Protein AF-A0AAE1JBZ9-F1 (afdb_monomer)

InterPro domains:
  IPR012302 Malic enzyme, NAD-binding [PF03949] (18-92)
  IPR036291 NAD(P)-binding domain superfamily [SSF51735] (22-122)

Mean predicted aligned error: 12.11 Å

Foldseek 3Di:
DDDDDPDDPDDDVVVVVLPPLPPDCVLQVLLLVLLCVVQVQPDDDVVLVVLSVCLLVVDDVVCVVVSHSHDDPVCSLLSSLVSSLSSNVVCVVVVRGPDDDDDPCSSVVSVVPDDDPDDDDPD

Nearest PDB structures (foldseek):
  5ou5-assembly1_A  TM=9.485E-01  e=3.359E-08  Zea mays
  6c7n-assembly1_C  TM=9.477E-01  e=8.847E-08  Sorghum bicolor
  1do8-assembly1_A  TM=9.294E-01  e=7.776E-05  Homo sapiens
  2aw5-assembly1_A-2  TM=9.099E-01  e=9.642E-05  Homo sapiens
  1gz3-assembly1_C  TM=8.469E-01  e=7.776E-05  Homo sapiens

Sequence (123 aa):
MQTDHTITEMETDQFCVLQCMKANNAYIFPGFGLGLIISGAIRVRHELLLAASSIYAQVTQENYDKGLIYPPFTNIRKISAHIAANVAAKAYELGLASHLPRLKDLVKYVESCMYSPVYRSYL

Radius of gyration: 21.6 Å; Cα contacts (8 Å, |Δi|>4): 106; chains: 1; bounding box: 72×43×58 Å

pLDDT: mean 71.96, std 16.31, range [33.88, 88.94]

Solvent-accessible surface area (backbone atoms only — not comparable to full-atom values): 7554 Å² total; per-residue (Å²): 132,89,77,90,75,92,75,67,102,69,83,74,66,71,70,69,66,61,56,83,70,7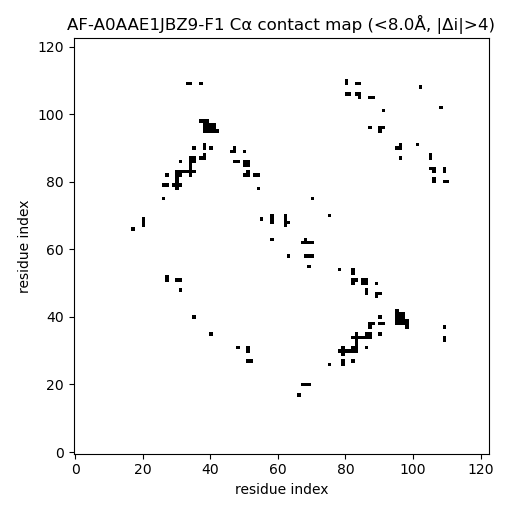1,89,47,61,79,65,49,50,62,8,45,51,50,7,36,60,68,18,40,43,85,68,91,52,72,67,44,55,54,42,39,54,54,59,64,75,70,50,51,68,74,37,50,77,69,70,36,85,63,75,64,74,93,47,47,66,62,52,19,28,51,27,13,28,44,23,21,52,47,30,51,76,69,68,43,35,67,53,76,77,83,67,91,57,44,47,62,51,43,56,70,71,50,89,69,94,67,79,79,82,86,123

Organism: NCBI:txid499986

Secondary structure (DSSP, 8-state):
--------S-SSSTTTTS------GGGTHHHHHHHHHHHT-SS--HHHHHHHHGGGGG--HHHHHTT-SS--GGGHHHHHHHHHHHHHHHHHHTT---S-SPPS-HHHHHHHHSPP-PPPP--

Structure (mmCIF, N/CA/C/O backbone):
data_AF-A0AAE1JBZ9-F1
#
_entry.id   AF-A0AAE1JBZ9-F1
#
loop_
_atom_si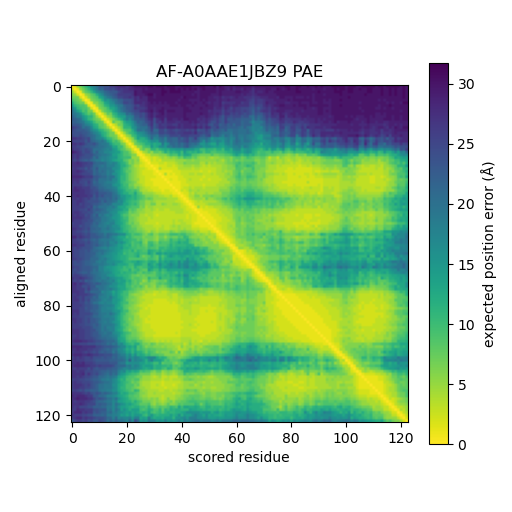te.group_PDB
_atom_site.id
_atom_site.type_symbol
_atom_site.label_atom_id
_atom_site.label_alt_id
_atom_site.label_comp_id
_atom_site.label_asym_id
_atom_site.label_entity_id
_atom_site.label_seq_id
_atom_site.pdbx_PDB_ins_code
_atom_site.Cartn_x
_atom_site.Cartn_y
_atom_site.Cartn_z
_atom_site.occupancy
_atom_site.B_iso_or_equiv
_atom_site.auth_seq_id
_atom_site.auth_comp_id
_atom_site.auth_asym_id
_atom_site.auth_atom_id
_atom_site.pdbx_PDB_model_num
ATOM 1 N N . MET A 1 1 ? -47.472 27.388 40.740 1.00 37.81 1 MET A N 1
ATOM 2 C CA . MET A 1 1 ? -47.636 27.205 39.286 1.00 37.81 1 MET A CA 1
ATOM 3 C C . MET A 1 1 ? -46.424 26.439 38.796 1.00 37.81 1 MET A C 1
ATOM 5 O O . MET A 1 1 ? -45.317 26.923 38.980 1.00 37.81 1 MET A O 1
ATOM 9 N N . GLN A 1 2 ? -46.669 25.219 38.315 1.00 36.88 2 GLN A N 1
ATOM 10 C CA . GLN A 1 2 ? -45.764 24.349 37.557 1.00 36.88 2 GLN A CA 1
ATOM 11 C C . GLN A 1 2 ? -44.850 25.131 36.59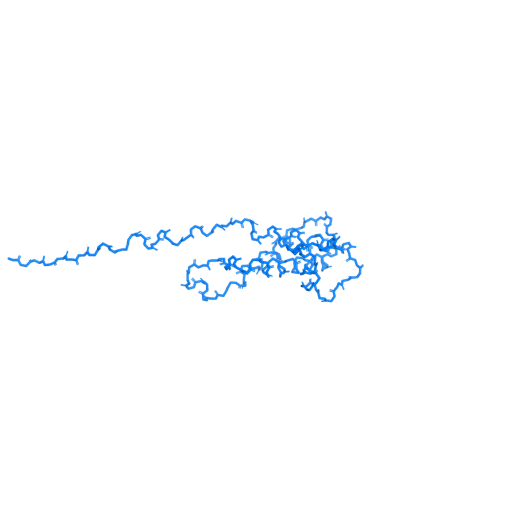8 1.00 36.88 2 GLN A C 1
ATOM 13 O O . GLN A 1 2 ? -45.343 26.041 35.938 1.00 36.88 2 GLN A O 1
ATOM 18 N N . THR A 1 3 ? -43.583 24.727 36.464 1.00 33.88 3 THR A N 1
ATOM 19 C CA . THR A 1 3 ? -43.153 23.785 35.406 1.00 33.88 3 THR A CA 1
ATOM 20 C C . THR A 1 3 ? -41.710 23.343 35.643 1.00 33.88 3 THR A C 1
ATOM 22 O O . THR A 1 3 ? -40.797 24.166 35.683 1.00 33.88 3 THR A O 1
ATOM 25 N N . ASP A 1 4 ? -41.545 22.029 35.784 1.00 42.00 4 ASP A N 1
ATOM 26 C CA . ASP A 1 4 ? -40.304 21.282 35.605 1.00 42.00 4 ASP A CA 1
ATOM 27 C C . ASP A 1 4 ? -39.656 21.619 34.268 1.00 42.00 4 ASP A C 1
ATOM 29 O O . ASP A 1 4 ? -40.347 21.558 33.261 1.00 42.00 4 ASP A O 1
ATOM 33 N N . HIS A 1 5 ? -38.345 21.858 34.241 1.00 43.31 5 HIS A N 1
ATOM 34 C CA . HIS A 1 5 ? -37.508 21.555 33.078 1.00 43.31 5 HIS A CA 1
ATOM 35 C C . HIS A 1 5 ? -36.083 21.261 33.553 1.00 43.31 5 HIS A C 1
ATOM 37 O O . HIS A 1 5 ? -35.155 22.053 33.418 1.00 43.31 5 HIS A O 1
ATOM 43 N N . THR A 1 6 ? -35.921 20.063 34.109 1.00 43.09 6 THR A N 1
ATOM 44 C CA . THR A 1 6 ? -34.715 19.254 33.932 1.00 43.09 6 THR A CA 1
ATOM 45 C C . THR A 1 6 ? -34.446 19.115 32.431 1.00 43.09 6 THR A C 1
ATOM 47 O O . THR A 1 6 ? -34.999 18.232 31.779 1.00 43.09 6 THR A O 1
ATOM 50 N N . ILE A 1 7 ? -33.643 20.008 31.861 1.00 43.56 7 ILE A N 1
ATOM 51 C CA . ILE A 1 7 ? -33.089 19.850 30.514 1.00 43.56 7 ILE A CA 1
ATOM 52 C C . ILE A 1 7 ? -31.574 19.777 30.682 1.00 43.56 7 ILE A C 1
ATOM 54 O O . ILE A 1 7 ? -30.855 20.765 30.615 1.00 43.56 7 ILE A O 1
ATOM 58 N N . THR A 1 8 ? -31.157 18.568 31.063 1.00 39.16 8 THR A N 1
ATOM 59 C CA . THR A 1 8 ? -30.032 17.836 30.474 1.00 39.16 8 THR A CA 1
ATOM 60 C C . THR A 1 8 ? -28.846 18.674 29.994 1.00 39.16 8 THR A C 1
ATOM 62 O O . THR A 1 8 ? -28.854 19.212 28.891 1.00 39.16 8 THR A O 1
ATOM 65 N N . GLU A 1 9 ? -27.769 18.619 30.779 1.00 39.31 9 GLU A N 1
ATOM 66 C CA . GLU A 1 9 ? -26.366 18.797 30.372 1.00 39.31 9 GLU A CA 1
ATOM 67 C C . GLU A 1 9 ? -25.921 17.726 29.350 1.00 39.31 9 GLU A C 1
ATOM 69 O O . GLU A 1 9 ? -24.897 17.066 29.503 1.00 39.31 9 GLU A O 1
ATOM 74 N N . MET A 1 10 ? -26.715 17.488 28.310 1.00 42.78 10 MET A N 1
ATOM 75 C CA . MET A 1 10 ? -26.389 16.550 27.246 1.00 42.78 10 MET A CA 1
ATOM 76 C C . MET A 1 10 ? -26.465 17.286 25.917 1.00 42.78 10 MET A C 1
ATOM 78 O O . MET A 1 10 ? -27.453 17.960 25.652 1.00 42.78 10 MET A O 1
ATOM 82 N N . GLU A 1 11 ? -25.445 17.072 25.083 1.00 43.62 11 GLU A N 1
ATOM 83 C CA . GLU A 1 11 ? -25.484 17.279 23.626 1.00 43.62 11 GLU A CA 1
ATOM 84 C C . GLU A 1 11 ? -24.828 18.550 23.048 1.00 43.62 11 GLU A C 1
ATOM 86 O O . GLU A 1 11 ? -25.251 19.070 22.021 1.00 43.62 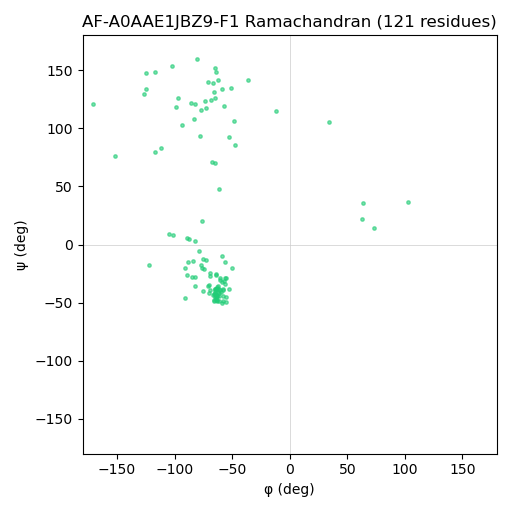11 GLU A O 1
ATOM 91 N N . THR A 1 12 ? -23.708 19.009 23.612 1.00 38.00 12 THR A N 1
ATOM 92 C CA . THR A 1 12 ? -22.757 19.861 22.856 1.00 38.00 12 THR A CA 1
ATOM 93 C C . THR A 1 12 ? -21.340 19.302 22.771 1.00 38.00 12 THR A C 1
ATOM 95 O O . THR A 1 12 ? -20.618 19.644 21.836 1.00 38.00 12 THR A O 1
ATOM 98 N N . ASP A 1 13 ? -20.968 18.349 23.630 1.00 40.28 13 ASP A N 1
ATOM 99 C CA . ASP A 1 13 ? -19.655 17.699 23.545 1.00 40.28 13 ASP A CA 1
ATOM 100 C C . ASP A 1 13 ? -19.620 16.529 22.555 1.00 40.28 13 ASP A C 1
ATOM 102 O O . ASP A 1 13 ? -18.588 16.297 21.937 1.00 40.28 13 ASP A O 1
ATOM 106 N N . GLN A 1 14 ? -20.739 15.835 22.309 1.00 40.44 14 GLN A N 1
ATOM 107 C CA . GLN A 1 14 ? -20.765 14.609 21.490 1.00 40.44 14 GLN A CA 1
ATOM 108 C C . GLN A 1 14 ? -20.489 14.855 19.990 1.00 40.44 14 GLN A C 1
ATOM 110 O O . GLN A 1 14 ? -20.018 13.956 19.295 1.00 40.44 14 GLN A O 1
ATOM 115 N N . PHE A 1 15 ? -20.751 16.065 19.482 1.00 39.75 15 PHE A N 1
ATOM 116 C CA . PHE A 1 15 ? -20.615 16.381 18.052 1.00 39.75 15 PHE A CA 1
ATOM 117 C C . PHE A 1 15 ? -19.208 16.875 17.676 1.00 39.75 15 PHE A C 1
ATOM 119 O O . PHE A 1 15 ? -18.756 16.665 16.553 1.00 39.75 15 PHE A O 1
ATOM 126 N N . CYS A 1 16 ? -18.470 17.471 18.620 1.00 38.22 16 CYS A N 1
ATOM 127 C CA . CYS A 1 16 ? -17.079 17.895 18.407 1.00 38.22 16 CYS A CA 1
ATOM 128 C C . CYS A 1 16 ? -16.095 16.702 18.448 1.00 38.22 16 CYS A C 1
ATOM 130 O O . CYS A 1 16 ? -15.001 16.766 17.885 1.00 38.22 16 CYS A O 1
ATOM 132 N N . VAL A 1 17 ? -16.505 15.575 19.053 1.00 42.31 17 VAL A N 1
ATOM 133 C CA . VAL A 1 17 ? -15.745 14.308 19.072 1.00 42.31 17 VAL A CA 1
ATOM 134 C C . VAL A 1 17 ? -15.916 13.459 17.810 1.00 42.31 17 VAL A C 1
ATOM 136 O O . VAL A 1 17 ? -15.308 12.389 17.731 1.00 42.31 17 VAL A O 1
ATOM 139 N N . LEU A 1 18 ? -16.650 13.930 16.789 1.00 43.72 18 LEU A N 1
ATOM 140 C CA . LEU A 1 18 ? -16.453 13.489 15.400 1.00 43.72 18 LEU A CA 1
ATOM 141 C C . LEU A 1 18 ? -15.092 14.009 14.938 1.00 43.72 18 LEU A C 1
ATOM 143 O O . LEU A 1 18 ? -14.960 14.968 14.184 1.00 43.72 18 LEU A O 1
ATOM 147 N N . GLN A 1 19 ? -14.084 13.370 15.525 1.00 46.12 19 GLN A N 1
ATOM 148 C CA . GLN A 1 19 ? -12.668 13.390 15.275 1.00 46.12 19 GLN A CA 1
ATOM 149 C C . GLN A 1 19 ? -12.394 14.095 13.955 1.00 46.12 19 GLN A C 1
ATOM 151 O O . GLN A 1 19 ? -12.774 13.568 12.910 1.00 46.12 19 GLN A O 1
ATOM 156 N N . CYS A 1 20 ? -11.719 15.249 13.997 1.00 41.94 20 CYS A N 1
ATOM 157 C CA . CYS A 1 20 ? -10.942 15.777 12.881 1.00 41.94 20 CYS A CA 1
ATOM 158 C C . CYS A 1 20 ? -10.091 14.621 12.361 1.00 41.94 20 CYS A C 1
ATOM 160 O O . CYS A 1 20 ? -8.985 14.374 12.852 1.00 41.94 20 CYS A O 1
ATOM 162 N N . MET A 1 21 ? -10.670 13.818 11.474 1.00 47.12 21 MET A N 1
ATOM 163 C CA . MET A 1 21 ? -10.135 12.532 11.110 1.00 47.12 21 MET A CA 1
ATOM 164 C C . MET A 1 21 ? -9.027 12.908 10.182 1.00 47.12 21 MET A C 1
ATOM 166 O O . MET A 1 21 ? -9.274 13.266 9.034 1.00 47.12 21 MET A O 1
ATOM 170 N N . LYS A 1 22 ? -7.840 13.023 10.782 1.00 49.00 22 LYS A N 1
ATOM 171 C CA . LYS A 1 22 ? -6.685 13.654 10.182 1.00 49.00 22 LYS A CA 1
ATOM 172 C C . LYS A 1 22 ? -6.564 13.060 8.794 1.00 49.00 22 LYS A C 1
ATOM 174 O O . LYS A 1 22 ? -6.184 11.894 8.666 1.00 49.00 22 LYS A O 1
ATOM 179 N N . ALA A 1 23 ? -6.916 13.868 7.793 1.00 50.97 23 ALA A N 1
ATOM 180 C CA . ALA A 1 23 ? -6.586 13.662 6.399 1.00 50.97 23 ALA A CA 1
ATOM 181 C C . ALA A 1 23 ? -5.067 13.783 6.326 1.00 50.97 23 ALA A C 1
ATOM 183 O O . ALA A 1 23 ? -4.491 14.802 5.965 1.00 50.97 23 ALA A O 1
ATOM 184 N N . ASN A 1 24 ? -4.419 12.773 6.887 1.00 60.53 24 ASN A N 1
ATOM 185 C CA . ASN A 1 24 ? -3.006 12.727 7.101 1.00 60.53 24 ASN A CA 1
ATOM 186 C C . ASN A 1 24 ? -2.482 11.910 5.946 1.00 60.53 24 ASN A C 1
ATOM 188 O O . ASN A 1 24 ? -2.804 10.730 5.799 1.00 60.53 24 ASN A O 1
ATOM 192 N N . ASN A 1 25 ? -1.643 12.531 5.134 1.00 63.69 25 ASN A N 1
ATOM 193 C CA . ASN A 1 25 ? -1.016 11.844 4.020 1.00 63.69 25 ASN A CA 1
ATOM 194 C C . ASN A 1 25 ? -0.187 10.621 4.474 1.00 63.69 25 ASN A C 1
ATOM 196 O O . ASN A 1 25 ? 0.186 9.797 3.642 1.00 63.69 25 ASN A O 1
ATOM 200 N N . ALA A 1 26 ? 0.038 10.453 5.785 1.00 64.69 26 ALA A N 1
ATOM 201 C CA . ALA A 1 26 ? 0.533 9.232 6.416 1.00 64.69 26 ALA A CA 1
ATOM 202 C C . ALA A 1 26 ? -0.223 7.943 6.034 1.00 64.69 26 ALA A C 1
ATOM 204 O O . ALA A 1 26 ? 0.346 6.870 6.192 1.00 64.69 26 ALA A O 1
ATOM 205 N N . TYR A 1 27 ? -1.458 8.009 5.523 1.00 70.38 27 TYR A N 1
ATOM 206 C CA . TYR A 1 27 ? -2.156 6.820 5.012 1.00 70.38 27 TYR A CA 1
ATOM 207 C C . TYR A 1 27 ? -1.759 6.450 3.578 1.00 70.38 27 TYR A C 1
ATOM 209 O O . TYR A 1 27 ? -1.677 5.271 3.244 1.00 70.38 27 TYR A O 1
ATOM 217 N N . ILE A 1 28 ? -1.508 7.451 2.730 1.00 76.19 28 ILE A N 1
ATOM 218 C CA . ILE A 1 28 ? -1.265 7.254 1.295 1.00 76.19 28 ILE A CA 1
ATOM 219 C C . ILE A 1 28 ? 0.227 7.077 1.024 1.00 76.19 28 ILE A C 1
ATOM 221 O O . ILE A 1 28 ? 0.612 6.153 0.313 1.00 76.19 28 ILE A O 1
ATOM 225 N N . PHE A 1 29 ? 1.082 7.922 1.608 1.00 80.81 29 PHE A N 1
ATOM 226 C CA . PHE A 1 29 ? 2.515 7.933 1.316 1.00 80.81 29 PHE A CA 1
ATOM 227 C C . PHE A 1 29 ? 3.254 6.609 1.556 1.00 80.81 29 PHE A C 1
ATOM 229 O O . PHE A 1 29 ? 4.035 6.244 0.676 1.00 80.81 29 PHE A O 1
ATOM 236 N N . PRO A 1 30 ? 3.049 5.862 2.663 1.00 82.94 30 PRO A N 1
ATOM 237 C CA . PRO A 1 30 ? 3.798 4.624 2.874 1.00 82.94 30 PRO A CA 1
ATOM 238 C C . PRO A 1 30 ? 3.452 3.548 1.837 1.00 82.94 30 PRO A C 1
ATOM 240 O O . PRO A 1 30 ? 4.356 2.915 1.296 1.00 82.94 30 PRO A O 1
ATOM 243 N N . GLY A 1 31 ? 2.169 3.375 1.500 1.00 84.50 31 GLY A N 1
ATOM 244 C CA . GLY A 1 31 ? 1.748 2.442 0.451 1.00 84.50 31 GLY A CA 1
ATOM 245 C C . GLY A 1 31 ? 2.144 2.916 -0.949 1.00 84.50 31 GLY A C 1
ATOM 246 O O . GLY A 1 31 ? 2.645 2.142 -1.760 1.00 84.50 31 GLY A O 1
ATOM 247 N N . PHE A 1 32 ? 1.985 4.208 -1.228 1.00 87.50 32 PHE A N 1
ATOM 248 C CA . PHE A 1 32 ? 2.329 4.798 -2.519 1.00 87.50 32 PHE A CA 1
ATOM 249 C C . PHE A 1 32 ? 3.829 4.700 -2.821 1.00 87.50 32 PHE A C 1
ATOM 251 O O . PHE A 1 32 ? 4.211 4.222 -3.887 1.00 87.50 32 PHE A O 1
ATOM 258 N N . GLY A 1 33 ? 4.681 5.088 -1.868 1.00 86.81 33 GLY A N 1
ATOM 259 C CA . GLY A 1 33 ? 6.133 5.005 -2.012 1.00 86.81 33 GLY A CA 1
ATOM 260 C C . GLY A 1 33 ? 6.608 3.567 -2.215 1.00 86.81 33 GLY A C 1
ATOM 261 O O . GLY A 1 33 ? 7.383 3.301 -3.131 1.00 86.81 33 GLY A O 1
ATOM 262 N N . LEU A 1 34 ? 6.081 2.623 -1.429 1.00 87.31 34 LEU A N 1
ATOM 263 C CA . LEU A 1 34 ? 6.410 1.206 -1.576 1.00 87.31 34 LEU A CA 1
ATOM 264 C C . LEU A 1 34 ? 5.984 0.657 -2.949 1.00 87.31 34 LEU A C 1
ATOM 266 O O . LEU A 1 34 ? 6.753 -0.060 -3.585 1.00 87.31 34 LEU A O 1
ATOM 270 N N . GLY A 1 35 ? 4.808 1.049 -3.452 1.00 87.06 35 GLY A N 1
ATOM 271 C CA . GLY A 1 35 ? 4.334 0.676 -4.789 1.00 87.06 35 GLY A CA 1
ATOM 272 C C . GLY A 1 35 ? 5.210 1.218 -5.925 1.00 87.06 35 GLY A C 1
ATOM 273 O O . GLY A 1 35 ? 5.469 0.504 -6.898 1.00 87.06 35 GLY A O 1
ATOM 274 N N . LEU A 1 36 ? 5.720 2.449 -5.799 1.00 88.50 36 LEU A N 1
ATOM 275 C CA . LEU A 1 36 ? 6.661 3.035 -6.763 1.00 88.50 36 LEU A CA 1
ATOM 276 C C . LEU A 1 36 ? 8.013 2.312 -6.763 1.00 88.50 36 LEU A C 1
ATOM 278 O O . LEU A 1 36 ? 8.542 2.020 -7.833 1.00 88.50 36 LEU A O 1
ATOM 282 N N . ILE A 1 37 ? 8.544 1.990 -5.579 1.00 87.25 37 ILE A N 1
ATOM 283 C CA . ILE A 1 37 ? 9.816 1.267 -5.434 1.00 87.25 37 ILE A CA 1
ATOM 284 C C . ILE A 1 37 ? 9.701 -0.133 -6.048 1.00 87.25 37 ILE A C 1
ATOM 286 O O . ILE A 1 37 ? 10.539 -0.519 -6.854 1.00 87.25 37 ILE A O 1
ATOM 290 N N . ILE A 1 38 ? 8.631 -0.865 -5.726 1.00 85.69 38 ILE A N 1
ATOM 291 C CA . ILE A 1 38 ? 8.396 -2.235 -6.211 1.00 85.69 38 ILE A CA 1
ATOM 292 C C . ILE A 1 38 ? 8.182 -2.292 -7.724 1.00 85.69 38 ILE A C 1
ATOM 294 O O . ILE A 1 38 ? 8.626 -3.231 -8.379 1.00 85.69 38 ILE A O 1
ATOM 298 N N . SER A 1 39 ? 7.487 -1.306 -8.291 1.00 83.12 39 SER A N 1
ATOM 299 C CA . SER A 1 39 ? 7.321 -1.217 -9.745 1.00 83.12 39 SER A CA 1
ATOM 300 C C . SER A 1 39 ? 8.573 -0.686 -10.451 1.00 83.12 39 SER A C 1
ATOM 302 O O . SER A 1 39 ? 8.717 -0.870 -11.658 1.00 83.12 39 SER A O 1
ATOM 304 N N . GLY A 1 40 ? 9.502 -0.046 -9.736 1.00 83.69 40 GLY A N 1
ATOM 305 C CA . GLY A 1 40 ? 10.632 0.655 -10.343 1.00 83.69 40 GLY A CA 1
ATOM 306 C C . GLY A 1 40 ? 10.174 1.836 -11.203 1.00 83.69 40 GLY A C 1
ATOM 307 O O . GLY A 1 40 ? 10.726 2.073 -12.278 1.00 83.69 40 GLY A O 1
ATOM 308 N N . ALA A 1 41 ? 9.114 2.530 -10.783 1.00 82.88 41 ALA A N 1
ATOM 309 C CA . ALA A 1 41 ? 8.571 3.662 -11.519 1.00 82.88 41 ALA A CA 1
ATOM 310 C C . ALA A 1 41 ? 9.501 4.880 -11.404 1.00 82.88 41 ALA A C 1
ATOM 312 O O . ALA A 1 41 ? 9.697 5.430 -10.324 1.00 82.88 41 ALA A O 1
ATOM 313 N N . ILE A 1 42 ? 10.042 5.335 -12.538 1.00 79.50 42 ILE A N 1
ATOM 314 C CA . ILE A 1 42 ? 10.955 6.494 -12.597 1.00 79.50 42 ILE A CA 1
ATOM 315 C C . ILE A 1 42 ? 10.172 7.818 -12.610 1.00 79.50 42 ILE A C 1
ATOM 317 O O . ILE A 1 42 ? 10.662 8.852 -12.160 1.00 79.50 42 ILE A O 1
ATOM 321 N N . ARG A 1 43 ? 8.936 7.809 -13.131 1.00 81.81 43 ARG A N 1
ATOM 322 C CA . ARG A 1 43 ? 8.082 9.001 -13.247 1.00 81.81 43 ARG A CA 1
ATOM 323 C C . ARG A 1 43 ? 6.722 8.753 -12.615 1.00 81.81 43 ARG A C 1
ATOM 325 O O . ARG A 1 43 ? 6.037 7.789 -12.954 1.00 81.81 43 ARG A O 1
ATOM 332 N N . VAL A 1 44 ? 6.309 9.670 -11.746 1.00 83.56 44 VAL A N 1
ATOM 333 C CA . VAL A 1 44 ? 4.988 9.647 -11.117 1.00 83.56 44 VAL A CA 1
ATOM 334 C C . VAL A 1 44 ? 3.970 10.328 -12.031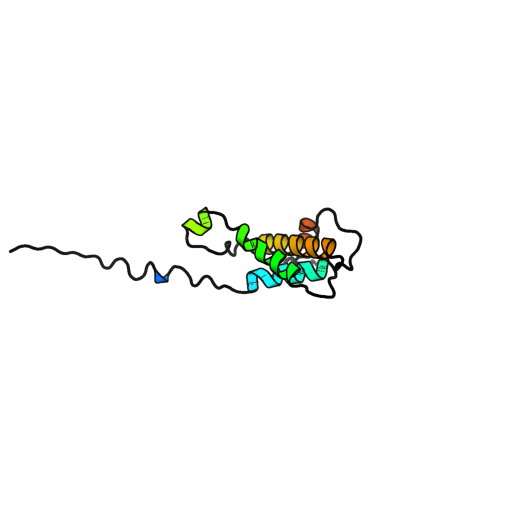 1.00 83.56 44 VAL A C 1
ATOM 336 O O . VAL A 1 44 ? 4.124 11.498 -12.373 1.00 83.56 44 VAL A O 1
ATOM 339 N N . ARG A 1 45 ? 2.919 9.598 -12.422 1.00 84.19 45 ARG A N 1
ATOM 340 C CA . ARG A 1 45 ? 1.751 10.144 -13.132 1.00 84.19 45 ARG A CA 1
ATOM 341 C C . ARG A 1 45 ? 0.567 10.317 -12.187 1.00 84.19 45 ARG A C 1
ATOM 343 O O . ARG A 1 45 ? 0.435 9.568 -11.222 1.00 84.19 45 ARG A O 1
ATOM 350 N N . HIS A 1 46 ? -0.328 11.251 -12.515 1.00 84.75 46 HIS A N 1
ATOM 351 C CA . HIS A 1 46 ? -1.552 11.500 -11.745 1.00 84.75 46 HIS A CA 1
ATOM 352 C C . HIS A 1 46 ? -2.418 10.239 -11.589 1.00 84.75 46 HIS A C 1
ATOM 354 O O . HIS A 1 46 ? -2.986 10.003 -10.529 1.00 84.75 46 HIS A O 1
ATOM 360 N N . GLU A 1 47 ? -2.429 9.365 -12.597 1.00 85.50 47 GLU A N 1
ATOM 361 C CA . GLU A 1 47 ? -3.139 8.083 -12.542 1.00 85.50 47 GLU A CA 1
ATOM 362 C C . GLU A 1 47 ? -2.658 7.147 -11.424 1.00 85.50 47 GLU A C 1
ATOM 364 O O . GLU A 1 47 ? -3.456 6.393 -10.877 1.00 85.50 47 GLU A O 1
ATOM 369 N N . LEU A 1 48 ? -1.376 7.203 -11.044 1.00 84.75 48 LEU A N 1
ATOM 370 C CA . LEU A 1 48 ? -0.858 6.411 -9.923 1.00 84.75 48 LEU A CA 1
ATOM 371 C C . LEU A 1 48 ? -1.378 6.943 -8.588 1.00 84.75 48 LEU A C 1
ATOM 373 O O . LEU A 1 48 ? -1.659 6.170 -7.675 1.00 84.75 48 LEU A O 1
ATOM 377 N N . LEU A 1 49 ? -1.522 8.264 -8.481 1.00 83.75 49 LEU A N 1
ATOM 378 C CA . LEU A 1 49 ? -2.079 8.904 -7.296 1.00 83.75 49 LEU A CA 1
ATOM 379 C C . LEU A 1 49 ? -3.577 8.597 -7.165 1.00 83.75 49 LEU A C 1
ATOM 381 O O . LEU A 1 49 ? -4.050 8.293 -6.074 1.00 83.75 49 LEU A O 1
ATOM 385 N N . LEU A 1 50 ? -4.299 8.588 -8.290 1.00 84.75 50 LEU A N 1
ATOM 386 C CA . LEU A 1 50 ? -5.698 8.167 -8.352 1.00 84.75 50 LEU A CA 1
ATOM 387 C C . LEU A 1 50 ? -5.863 6.676 -8.009 1.00 84.75 50 LEU A C 1
ATOM 389 O O . LEU A 1 50 ? -6.783 6.288 -7.296 1.00 84.75 50 LEU A O 1
ATOM 393 N N . ALA A 1 51 ? -4.935 5.825 -8.453 1.00 84.25 51 ALA A N 1
ATOM 394 C CA . ALA A 1 51 ? -4.919 4.423 -8.045 1.00 84.25 51 ALA A CA 1
ATOM 395 C C . ALA A 1 51 ? -4.695 4.276 -6.530 1.00 84.25 51 ALA A C 1
ATOM 397 O O . ALA A 1 51 ? -5.311 3.417 -5.903 1.00 84.25 51 ALA A O 1
ATOM 398 N N . ALA A 1 52 ? -3.874 5.134 -5.919 1.00 82.50 52 ALA A N 1
ATOM 399 C CA . ALA A 1 52 ? -3.664 5.131 -4.473 1.00 82.50 52 ALA A CA 1
ATOM 400 C C . ALA A 1 52 ? -4.897 5.613 -3.686 1.00 82.50 52 ALA A C 1
ATOM 402 O O . ALA A 1 52 ? -5.179 5.079 -2.614 1.00 82.50 52 ALA A O 1
ATOM 403 N N . SER A 1 53 ? -5.666 6.570 -4.220 1.00 79.25 53 SER A N 1
ATOM 404 C CA . SER A 1 53 ? -6.895 7.061 -3.580 1.00 79.25 53 SER A CA 1
ATOM 405 C C . SER A 1 53 ? -8.061 6.068 -3.649 1.00 79.25 53 SER A C 1
ATOM 407 O O . SER A 1 53 ? -9.008 6.191 -2.876 1.00 79.25 53 SER A O 1
ATOM 409 N N . SER A 1 54 ? -7.978 5.016 -4.472 1.00 72.75 54 SER A N 1
ATOM 410 C CA . SER A 1 54 ? -8.972 3.926 -4.482 1.00 72.75 54 SER A CA 1
ATOM 411 C C . SER A 1 54 ? -9.160 3.236 -3.117 1.00 72.75 54 SER A C 1
ATOM 413 O O . SER A 1 54 ? -10.167 2.569 -2.898 1.00 72.75 54 SER A O 1
ATOM 415 N N . ILE A 1 55 ? -8.240 3.439 -2.165 1.00 72.00 55 ILE A N 1
ATOM 416 C CA . ILE A 1 55 ? -8.364 2.981 -0.776 1.00 72.00 55 ILE A CA 1
ATOM 417 C C . ILE A 1 55 ? -9.600 3.543 -0.059 1.00 72.00 55 ILE A C 1
ATOM 419 O O . ILE A 1 55 ? -10.187 2.855 0.772 1.00 72.00 55 ILE A O 1
ATOM 423 N N . TYR A 1 56 ? -10.033 4.761 -0.399 1.00 66.31 56 TYR A N 1
ATOM 424 C CA . TYR A 1 56 ? -11.221 5.372 0.199 1.00 66.31 56 TYR A CA 1
ATOM 425 C C . TYR A 1 56 ? -12.497 4.595 -0.134 1.00 66.31 56 TYR A C 1
ATOM 427 O O . TYR A 1 56 ? -13.431 4.585 0.658 1.00 66.31 56 TYR A O 1
ATOM 435 N N . ALA A 1 57 ? -12.512 3.874 -1.258 1.00 65.88 57 ALA A N 1
ATOM 436 C CA . ALA A 1 57 ? -13.620 2.999 -1.623 1.00 65.88 57 ALA A CA 1
ATOM 437 C C . ALA A 1 57 ? -13.654 1.685 -0.815 1.00 65.88 57 ALA A C 1
ATOM 439 O O . ALA A 1 57 ? -14.648 0.971 -0.866 1.00 65.88 57 ALA A O 1
ATOM 440 N N . GLN A 1 58 ? -12.591 1.348 -0.073 1.00 65.81 58 GLN A N 1
ATOM 441 C CA . GLN A 1 58 ? -12.529 0.141 0.768 1.00 65.81 58 GLN A CA 1
ATOM 442 C C . GLN A 1 58 ? -13.041 0.381 2.199 1.00 65.81 58 GLN A C 1
ATOM 444 O O . GLN A 1 58 ? -12.940 -0.503 3.052 1.00 65.81 58 GLN A O 1
ATOM 449 N N . VAL A 1 59 ? -13.570 1.571 2.492 1.00 67.38 59 VAL A N 1
ATOM 450 C CA . VAL A 1 59 ? -14.158 1.890 3.795 1.00 67.38 59 VAL A CA 1
ATOM 451 C C . VAL A 1 59 ? -15.544 1.252 3.884 1.00 67.38 59 VAL A C 1
ATOM 453 O O . VAL A 1 59 ? -16.445 1.578 3.120 1.00 67.38 59 VAL A O 1
ATOM 456 N N . THR A 1 60 ? -15.708 0.307 4.812 1.00 71.19 60 THR A N 1
ATOM 457 C CA . THR A 1 60 ? -16.982 -0.387 5.056 1.00 71.19 60 THR A CA 1
ATOM 458 C C . THR A 1 60 ? -18.069 0.572 5.546 1.00 71.19 60 THR A C 1
ATOM 460 O O . THR A 1 60 ? -17.776 1.492 6.309 1.00 71.19 60 THR A O 1
ATOM 463 N N . GLN A 1 61 ? -19.331 0.293 5.204 1.00 67.81 61 GLN A N 1
ATOM 464 C CA . GLN A 1 61 ? -20.500 1.041 5.686 1.00 67.81 61 GLN A CA 1
ATOM 465 C C . GLN A 1 61 ? -20.540 1.161 7.222 1.00 67.81 61 GLN A C 1
ATOM 467 O O . GLN A 1 61 ? -20.792 2.239 7.738 1.00 67.81 61 GLN A O 1
ATOM 472 N N . GLU A 1 62 ? -20.142 0.112 7.955 1.00 66.12 62 GLU A N 1
ATOM 473 C CA . GLU A 1 62 ? -20.033 0.145 9.426 1.00 66.12 62 GLU A CA 1
ATOM 474 C C . GLU A 1 62 ? -19.047 1.193 9.962 1.00 66.12 62 GLU A C 1
ATOM 476 O O . GLU A 1 62 ? -19.195 1.669 11.087 1.00 66.12 62 GLU A O 1
ATOM 481 N N . ASN A 1 63 ? -18.003 1.528 9.197 1.00 66.31 63 ASN A N 1
ATOM 482 C CA . ASN A 1 63 ? -17.080 2.592 9.583 1.00 66.31 63 ASN A CA 1
ATOM 483 C C . ASN A 1 63 ? -17.738 3.955 9.349 1.00 66.31 63 ASN A C 1
ATOM 485 O O . ASN A 1 63 ? -17.646 4.819 10.217 1.00 66.31 63 ASN A O 1
ATOM 489 N N . TYR A 1 64 ? -18.476 4.117 8.247 1.00 65.81 64 TYR A N 1
ATOM 490 C CA . TYR A 1 64 ? -19.266 5.323 7.995 1.00 65.81 64 TYR A CA 1
ATOM 491 C C . TYR A 1 64 ? -20.341 5.551 9.064 1.00 65.81 64 TYR A C 1
ATOM 493 O O . TYR A 1 64 ? -20.459 6.670 9.557 1.00 65.81 64 TYR A O 1
ATOM 501 N N . ASP A 1 65 ? -21.040 4.498 9.496 1.00 63.69 65 ASP A N 1
ATOM 502 C CA . ASP A 1 65 ? -22.054 4.568 10.560 1.00 63.69 65 ASP A CA 1
ATOM 503 C C . ASP A 1 65 ? -21.454 4.963 11.921 1.0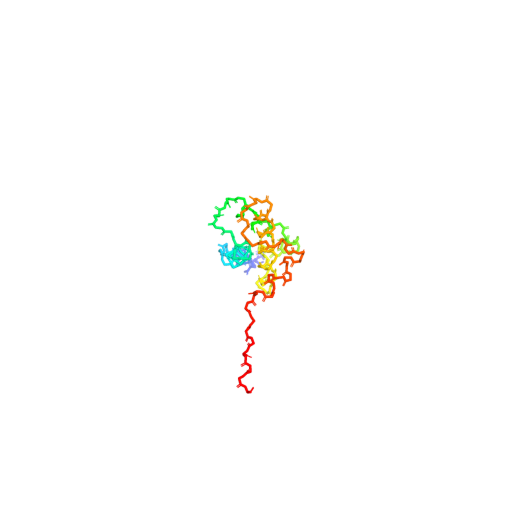0 63.69 65 ASP A C 1
ATOM 505 O O . ASP A 1 65 ? -22.120 5.561 12.762 1.00 63.69 65 ASP A O 1
ATOM 509 N N . LYS A 1 66 ? -20.160 4.684 12.129 1.00 63.75 66 LYS A N 1
ATOM 510 C CA . LYS A 1 66 ? -19.380 5.119 13.300 1.00 63.75 66 LYS A CA 1
ATOM 511 C C . LYS A 1 66 ? -18.748 6.509 13.132 1.00 63.75 66 LYS A C 1
ATOM 513 O O . LYS A 1 66 ? -17.969 6.920 13.989 1.00 63.75 66 LYS A O 1
ATOM 518 N N . GLY A 1 67 ? -19.027 7.219 12.036 1.00 63.28 67 GLY A N 1
ATOM 519 C CA . GLY A 1 67 ? -18.424 8.520 11.720 1.00 63.28 67 GLY A CA 1
ATOM 520 C C . GLY A 1 67 ? -16.954 8.448 11.280 1.00 63.28 67 GLY A C 1
ATOM 521 O O . GLY A 1 67 ? -16.264 9.466 11.243 1.00 63.28 67 GLY A O 1
ATOM 522 N N . LEU A 1 68 ? -16.446 7.256 10.950 1.00 63.94 68 LEU A N 1
ATOM 523 C CA . LEU A 1 68 ? -15.069 7.013 10.518 1.00 63.94 68 LEU A CA 1
ATOM 524 C C . LEU A 1 68 ? -14.990 7.046 8.983 1.00 63.94 68 LEU A C 1
ATOM 526 O O . LEU A 1 68 ? -15.320 6.080 8.303 1.00 63.94 68 LEU A O 1
ATOM 530 N N . ILE A 1 69 ? -14.492 8.156 8.435 1.00 66.38 69 ILE A N 1
ATOM 531 C CA . ILE A 1 69 ? -14.232 8.344 6.993 1.00 66.38 69 ILE A CA 1
ATOM 532 C C . ILE A 1 69 ? -12.983 7.567 6.524 1.00 66.38 69 ILE A C 1
ATOM 534 O O . ILE A 1 69 ? -12.831 7.275 5.341 1.00 66.38 69 ILE A O 1
ATOM 538 N N . TYR A 1 70 ? -12.079 7.219 7.441 1.00 64.06 70 TYR A N 1
ATOM 539 C CA . TYR A 1 70 ? -10.846 6.483 7.171 1.00 64.06 70 TYR A CA 1
ATOM 540 C C . TYR A 1 70 ? -10.857 5.130 7.892 1.00 64.06 70 TYR A C 1
ATOM 542 O O . TYR A 1 70 ? -11.409 4.995 8.986 1.00 64.06 70 TYR A O 1
ATOM 550 N N . PRO A 1 71 ? -10.208 4.109 7.318 1.00 67.06 71 PRO A N 1
ATOM 551 C CA . PRO A 1 71 ? -10.087 2.823 7.982 1.00 67.06 71 PRO A CA 1
ATOM 552 C C . PRO A 1 71 ? -9.238 2.930 9.269 1.00 67.06 71 PRO A C 1
ATOM 554 O O . PRO A 1 71 ? -8.342 3.775 9.362 1.00 67.06 71 PRO A O 1
ATOM 557 N N . PRO A 1 72 ? -9.481 2.067 10.272 1.00 68.62 72 PRO A N 1
ATOM 558 C CA . PRO A 1 72 ? -8.792 2.128 11.559 1.00 68.62 72 PRO A CA 1
ATOM 559 C C . PRO A 1 72 ? -7.274 1.899 11.436 1.00 68.62 72 PRO A C 1
ATOM 561 O O . PRO A 1 72 ? -6.815 1.014 10.707 1.00 68.62 72 PRO A O 1
ATOM 564 N N . PHE A 1 73 ? -6.490 2.650 12.224 1.00 67.75 73 PHE A N 1
ATOM 565 C CA . PHE A 1 73 ? -5.016 2.610 12.233 1.00 67.75 73 PHE A CA 1
ATOM 566 C C . PHE A 1 73 ? -4.427 1.215 12.482 1.00 67.75 73 PHE A C 1
ATOM 568 O O . PHE A 1 73 ? -3.347 0.910 11.978 1.00 67.75 73 PHE A O 1
ATOM 575 N N . THR A 1 74 ? -5.132 0.343 13.204 1.00 72.00 74 THR A N 1
ATOM 576 C CA . THR A 1 74 ? -4.701 -1.035 13.494 1.00 72.00 74 THR A CA 1
ATOM 577 C C . THR A 1 74 ? -4.402 -1.834 12.221 1.00 72.00 74 THR A C 1
ATOM 579 O O . THR A 1 74 ? -3.524 -2.695 12.215 1.00 72.00 74 THR A O 1
ATOM 582 N N . ASN A 1 75 ? -5.073 -1.503 11.112 1.00 75.12 75 ASN A N 1
ATOM 583 C CA . ASN A 1 75 ? -4.923 -2.190 9.832 1.00 75.12 75 ASN A CA 1
ATOM 584 C C . ASN A 1 75 ? -4.039 -1.436 8.827 1.00 75.12 75 ASN A C 1
ATOM 586 O O . ASN A 1 75 ? -3.928 -1.871 7.680 1.00 75.12 75 ASN A O 1
ATOM 590 N N . ILE A 1 76 ? -3.369 -0.346 9.228 1.00 78.56 76 ILE A N 1
ATOM 591 C CA . ILE A 1 76 ? -2.636 0.540 8.304 1.00 78.56 76 ILE A CA 1
ATOM 592 C C . ILE A 1 76 ? -1.574 -0.189 7.476 1.00 78.56 76 ILE A C 1
ATOM 594 O O . ILE A 1 76 ? -1.351 0.162 6.320 1.00 78.56 76 ILE A O 1
ATOM 598 N N . ARG A 1 77 ? -0.954 -1.243 8.024 1.00 82.00 77 ARG A N 1
ATOM 599 C CA . ARG A 1 77 ? 0.020 -2.073 7.298 1.00 82.00 77 ARG A CA 1
ATOM 600 C C . ARG A 1 77 ? -0.619 -2.843 6.146 1.00 82.00 77 ARG A C 1
ATOM 602 O O . ARG A 1 77 ? -0.114 -2.774 5.033 1.00 82.00 77 ARG A O 1
ATOM 609 N N . LYS A 1 78 ? -1.745 -3.517 6.397 1.00 82.69 78 LYS A N 1
ATOM 610 C CA . LYS A 1 78 ? -2.488 -4.264 5.367 1.00 82.69 78 LYS A CA 1
ATOM 611 C C . LYS A 1 78 ? -3.014 -3.317 4.292 1.00 82.69 78 LYS A C 1
ATOM 613 O O . LYS A 1 78 ? -2.838 -3.556 3.106 1.00 82.69 78 LYS A O 1
ATOM 618 N N . ILE A 1 79 ? -3.576 -2.193 4.723 1.00 82.56 79 ILE A N 1
ATOM 619 C CA . ILE A 1 79 ? -4.077 -1.118 3.858 1.00 82.56 79 ILE A CA 1
ATOM 620 C C . ILE A 1 79 ? -2.949 -0.586 2.964 1.00 82.56 79 ILE A C 1
ATOM 622 O O . ILE A 1 79 ? -3.103 -0.526 1.747 1.00 82.56 79 ILE A O 1
ATOM 626 N N . SER A 1 80 ? -1.782 -0.289 3.542 1.00 84.88 80 SER A N 1
ATOM 627 C CA . SER A 1 80 ? -0.599 0.148 2.789 1.00 84.88 80 SER A CA 1
ATOM 628 C C . SER A 1 80 ? -0.126 -0.912 1.797 1.00 84.88 80 SER A C 1
ATOM 630 O O . SER A 1 80 ? 0.264 -0.561 0.686 1.00 84.88 80 SER A O 1
ATOM 632 N N . ALA A 1 81 ? -0.194 -2.197 2.166 1.00 86.25 81 ALA A N 1
ATOM 633 C CA . ALA A 1 81 ? 0.188 -3.286 1.278 1.00 86.25 81 ALA A CA 1
ATOM 634 C C . ALA A 1 81 ? -0.740 -3.384 0.054 1.00 86.25 81 ALA A C 1
ATOM 636 O O . ALA A 1 81 ? -0.274 -3.509 -1.080 1.00 86.25 81 ALA A O 1
ATOM 637 N N . HIS A 1 82 ? -2.050 -3.239 0.265 1.00 86.62 82 HIS A N 1
ATOM 638 C CA . HIS A 1 82 ? -3.032 -3.183 -0.817 1.00 86.62 82 HIS A CA 1
ATOM 639 C C . HIS A 1 82 ? -2.856 -1.943 -1.708 1.00 86.62 82 HIS A C 1
ATOM 641 O O . HIS A 1 82 ? -2.898 -2.071 -2.931 1.00 86.62 82 HIS A O 1
ATOM 647 N N . ILE A 1 83 ? -2.592 -0.764 -1.127 1.00 86.81 83 ILE A N 1
ATOM 648 C CA . ILE A 1 83 ? -2.289 0.460 -1.894 1.00 86.81 83 ILE A CA 1
ATOM 649 C C . ILE A 1 83 ? -1.065 0.236 -2.778 1.00 86.81 83 ILE A C 1
ATOM 651 O O . ILE A 1 83 ? -1.115 0.499 -3.977 1.00 86.81 83 ILE A O 1
ATOM 655 N N . ALA A 1 84 ? 0.024 -0.269 -2.200 1.00 88.62 84 ALA A N 1
ATOM 656 C CA . ALA A 1 84 ? 1.260 -0.511 -2.930 1.00 88.62 84 ALA A CA 1
ATOM 657 C C . ALA A 1 84 ? 1.050 -1.504 -4.081 1.00 88.62 84 ALA A C 1
ATOM 659 O O . ALA A 1 84 ? 1.546 -1.268 -5.181 1.00 88.62 84 ALA A O 1
ATOM 660 N N . ALA A 1 85 ? 0.271 -2.568 -3.863 1.00 88.25 85 ALA A N 1
ATOM 661 C CA . ALA A 1 85 ? -0.069 -3.533 -4.904 1.00 88.25 85 ALA A CA 1
ATOM 662 C C . ALA A 1 85 ? -0.893 -2.902 -6.041 1.00 88.25 85 ALA A C 1
ATOM 664 O O . ALA A 1 85 ? -0.578 -3.131 -7.208 1.00 88.25 85 ALA A O 1
ATOM 665 N N . ASN A 1 86 ? -1.892 -2.071 -5.722 1.00 88.69 86 ASN A N 1
ATOM 666 C CA . ASN A 1 86 ? -2.704 -1.366 -6.720 1.00 88.69 86 ASN A CA 1
ATOM 667 C C . ASN A 1 86 ? -1.877 -0.356 -7.525 1.00 88.69 86 ASN A C 1
ATOM 669 O O . ASN A 1 86 ? -1.966 -0.315 -8.752 1.00 88.69 86 ASN A O 1
ATOM 673 N N . VAL A 1 87 ? -1.037 0.433 -6.851 1.00 88.94 87 VAL A N 1
ATOM 674 C CA . VAL A 1 87 ? -0.139 1.404 -7.493 1.00 88.94 87 VAL A CA 1
ATOM 675 C C . VAL A 1 87 ? 0.870 0.688 -8.385 1.00 88.94 87 VAL A C 1
ATOM 677 O O . VAL A 1 87 ? 1.070 1.101 -9.525 1.00 88.94 87 VAL A O 1
ATOM 680 N N . ALA A 1 88 ? 1.462 -0.411 -7.908 1.00 87.50 88 ALA A N 1
ATOM 681 C CA . ALA A 1 88 ? 2.376 -1.217 -8.703 1.00 87.50 88 ALA A CA 1
ATOM 682 C C . ALA A 1 88 ? 1.666 -1.797 -9.933 1.00 87.50 88 ALA A C 1
ATOM 684 O O . ALA A 1 88 ? 2.161 -1.631 -11.044 1.00 87.50 88 ALA A O 1
ATOM 685 N N . ALA A 1 89 ? 0.483 -2.401 -9.768 1.00 87.06 89 ALA A N 1
ATOM 686 C CA . ALA A 1 89 ? -0.323 -2.919 -10.875 1.00 87.06 89 ALA A CA 1
ATOM 687 C C . ALA A 1 89 ? -0.616 -1.834 -11.920 1.00 87.06 89 ALA A C 1
ATOM 689 O O . ALA A 1 89 ? -0.407 -2.061 -13.112 1.00 87.06 89 ALA A O 1
ATOM 690 N N . LYS A 1 90 ? -1.006 -0.633 -11.474 1.00 88.44 90 LYS A N 1
ATOM 691 C CA . LYS A 1 90 ? -1.241 0.500 -12.369 1.00 88.44 90 LYS A CA 1
ATOM 692 C C . LYS A 1 90 ? 0.040 0.950 -13.068 1.00 88.44 90 LYS A C 1
ATOM 694 O O . LYS A 1 90 ? 0.006 1.228 -14.260 1.00 88.44 90 LYS A O 1
ATOM 699 N N . ALA A 1 91 ? 1.180 0.969 -12.379 1.00 87.25 91 ALA A N 1
ATOM 700 C CA . ALA A 1 91 ? 2.473 1.283 -12.986 1.00 87.25 91 ALA A CA 1
ATOM 701 C C . ALA A 1 91 ? 2.880 0.268 -14.072 1.00 87.25 91 ALA A C 1
ATOM 703 O O . ALA A 1 91 ? 3.432 0.679 -15.096 1.00 87.25 91 ALA A O 1
ATOM 704 N N . TYR A 1 92 ? 2.559 -1.020 -13.890 1.00 85.94 92 TYR A N 1
ATOM 705 C CA . TYR A 1 92 ? 2.744 -2.060 -14.911 1.00 85.94 92 TYR A CA 1
ATOM 706 C C . TYR A 1 92 ? 1.845 -1.842 -16.133 1.00 85.94 92 TYR A C 1
ATOM 708 O O . TYR A 1 92 ? 2.343 -1.875 -17.254 1.00 85.94 92 TYR A O 1
ATOM 716 N N . GLU A 1 93 ? 0.546 -1.585 -15.938 1.00 85.94 93 GLU A N 1
ATOM 717 C CA . GLU A 1 93 ? -0.392 -1.283 -17.038 1.00 85.94 93 GLU A CA 1
ATOM 718 C C . GLU A 1 93 ? 0.045 -0.067 -17.853 1.00 85.94 93 GLU A C 1
ATOM 720 O O . GLU A 1 93 ? -0.077 -0.023 -19.072 1.00 85.94 93 GLU A O 1
ATOM 725 N N . LEU A 1 94 ? 0.578 0.925 -17.151 1.00 84.81 94 LEU A N 1
ATOM 726 C CA . LEU A 1 94 ? 1.033 2.181 -17.710 1.00 84.81 94 LEU A CA 1
ATOM 727 C C . LEU A 1 94 ? 2.404 2.087 -18.395 1.00 84.81 94 LEU A C 1
ATOM 729 O O . LEU A 1 94 ? 2.849 3.083 -18.967 1.00 84.81 94 LEU A O 1
ATOM 733 N N . GLY A 1 95 ? 3.085 0.939 -18.330 1.00 82.81 95 GLY A N 1
ATOM 734 C CA . GLY A 1 95 ? 4.432 0.770 -18.881 1.00 82.81 95 GLY A CA 1
ATOM 735 C C . GLY A 1 95 ? 5.480 1.662 -18.205 1.00 82.81 95 GLY A C 1
ATOM 736 O O . GLY A 1 95 ? 6.500 1.979 -18.804 1.00 82.81 95 GLY A O 1
ATOM 737 N N . LEU A 1 96 ? 5.213 2.114 -16.974 1.00 81.94 96 LEU A N 1
ATOM 738 C CA . LEU A 1 96 ? 6.168 2.881 -16.165 1.00 81.94 96 LEU A CA 1
ATOM 739 C C . LEU A 1 96 ? 7.069 1.981 -15.320 1.00 81.94 96 LEU A C 1
ATOM 741 O O . LEU A 1 96 ? 8.049 2.465 -14.756 1.00 81.94 96 LEU A O 1
ATOM 745 N N . ALA A 1 97 ? 6.697 0.710 -15.182 1.00 82.62 97 ALA A N 1
ATOM 746 C CA . ALA A 1 97 ? 7.429 -0.241 -14.374 1.00 82.62 97 ALA A CA 1
ATOM 747 C C . ALA A 1 97 ? 8.739 -0.646 -15.062 1.00 82.62 97 ALA A C 1
ATOM 749 O O . ALA A 1 97 ? 8.728 -1.147 -16.185 1.00 82.62 97 ALA A O 1
ATOM 750 N N . SER A 1 98 ? 9.857 -0.452 -14.365 1.00 79.00 98 SER A N 1
ATOM 751 C CA . SER A 1 98 ? 11.182 -0.893 -14.823 1.00 79.00 98 SER A CA 1
ATOM 752 C C . SER A 1 98 ? 11.522 -2.300 -14.323 1.00 79.00 98 SER A C 1
ATOM 754 O O . SER A 1 98 ? 12.385 -2.969 -14.885 1.00 79.00 98 SER A O 1
ATOM 756 N N . HIS A 1 99 ? 10.846 -2.764 -13.268 1.00 72.00 99 HIS A N 1
ATOM 757 C CA . HIS A 1 99 ? 11.041 -4.099 -12.714 1.00 72.00 99 HIS A CA 1
ATOM 758 C C . HIS A 1 99 ? 10.211 -5.112 -13.514 1.00 72.00 99 HIS A C 1
ATOM 760 O O . HIS A 1 99 ? 8.990 -5.117 -13.428 1.00 72.00 99 HIS A O 1
ATOM 766 N N . LEU A 1 100 ? 10.857 -5.960 -14.315 1.00 69.38 100 LEU A N 1
ATOM 767 C CA . LEU A 1 100 ? 10.221 -7.036 -15.085 1.00 69.38 100 LEU A CA 1
ATOM 768 C C . LEU A 1 100 ? 10.891 -8.375 -14.734 1.00 69.38 100 LEU A C 1
ATOM 770 O O . LEU A 1 100 ? 12.097 -8.388 -14.485 1.00 69.38 100 LEU A O 1
ATOM 774 N N . PRO A 1 101 ? 10.161 -9.507 -14.741 1.00 71.56 101 PRO A N 1
ATOM 775 C CA . PRO A 1 101 ? 8.762 -9.689 -15.145 1.00 71.56 101 PRO A CA 1
ATOM 776 C C . PRO A 1 101 ? 7.739 -9.280 -14.072 1.00 71.56 101 PRO A C 1
ATOM 778 O O . PRO A 1 101 ? 8.040 -9.252 -12.882 1.00 71.56 101 PRO A O 1
ATOM 781 N N . ARG A 1 102 ? 6.493 -9.014 -14.497 1.00 70.75 102 ARG A N 1
ATOM 782 C CA . ARG A 1 102 ? 5.363 -8.740 -13.593 1.00 70.75 102 ARG A CA 1
ATOM 783 C C . ARG A 1 102 ? 5.176 -9.911 -12.626 1.00 70.75 102 ARG A C 1
ATOM 785 O O . ARG A 1 102 ? 4.892 -11.032 -13.052 1.00 70.75 102 ARG A O 1
ATOM 792 N N . LEU A 1 103 ? 5.294 -9.648 -11.327 1.00 70.75 103 LEU A N 1
ATOM 793 C CA . LEU A 1 103 ? 5.016 -10.655 -10.306 1.00 70.75 103 LEU A CA 1
ATOM 794 C C . LEU A 1 103 ? 3.526 -11.026 -10.299 1.00 70.75 103 LEU A C 1
ATOM 796 O O . LEU A 1 103 ? 2.663 -10.154 -10.402 1.00 70.75 103 LEU A O 1
ATOM 800 N N . LYS A 1 104 ? 3.234 -12.326 -10.148 1.00 72.50 104 LYS A N 1
ATOM 801 C CA . LYS A 1 104 ? 1.858 -12.849 -10.051 1.00 72.50 104 LYS A CA 1
ATOM 802 C C . LYS A 1 104 ? 1.141 -12.342 -8.795 1.00 72.50 104 LYS A C 1
ATOM 804 O O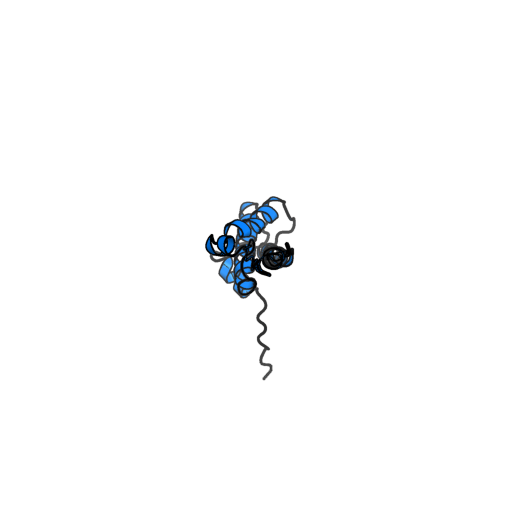 . LYS A 1 104 ? 0.016 -11.868 -8.897 1.00 72.50 104 LYS A O 1
ATOM 809 N N . ASP A 1 105 ? 1.829 -12.360 -7.651 1.00 80.94 105 ASP A N 1
ATOM 810 C CA . ASP A 1 105 ? 1.274 -11.962 -6.352 1.00 80.94 105 ASP A CA 1
ATOM 811 C C . ASP A 1 105 ? 1.922 -10.660 -5.858 1.00 80.94 105 ASP A C 1
ATOM 813 O O . ASP A 1 105 ? 2.850 -10.673 -5.046 1.00 80.94 105 ASP A O 1
ATOM 817 N N . LEU A 1 106 ? 1.425 -9.515 -6.337 1.00 80.62 106 LEU A N 1
ATOM 818 C CA . LEU A 1 106 ? 1.944 -8.199 -5.936 1.00 80.62 106 LEU A CA 1
ATOM 819 C C . LEU A 1 106 ? 1.799 -7.957 -4.428 1.00 80.62 106 LEU A C 1
ATOM 821 O O . LEU A 1 106 ? 2.724 -7.445 -3.812 1.00 80.62 106 LEU A O 1
ATOM 825 N N . VAL A 1 107 ? 0.685 -8.374 -3.819 1.00 83.19 107 VAL A N 1
ATOM 826 C CA . VAL A 1 107 ? 0.436 -8.171 -2.380 1.00 83.19 107 VAL A CA 1
ATOM 827 C C . VAL A 1 107 ? 1.458 -8.922 -1.523 1.00 83.19 107 VAL A C 1
ATOM 829 O O . VAL A 1 107 ? 2.065 -8.320 -0.645 1.00 83.19 107 VAL A O 1
ATOM 832 N N . LYS A 1 108 ? 1.724 -10.203 -1.812 1.00 83.94 108 LYS A N 1
ATOM 833 C CA . LYS A 1 108 ? 2.723 -10.986 -1.059 1.00 83.94 108 LYS A CA 1
ATOM 834 C C . LYS A 1 108 ? 4.131 -10.429 -1.224 1.00 83.94 108 LYS A C 1
ATOM 836 O O . LYS A 1 108 ? 4.910 -10.420 -0.276 1.00 83.94 108 LYS A O 1
ATOM 841 N N . TYR A 1 109 ? 4.465 -9.968 -2.429 1.00 84.81 109 TYR A N 1
ATOM 842 C CA . TYR A 1 109 ? 5.764 -9.350 -2.664 1.00 84.81 109 TYR A CA 1
ATOM 843 C C . TYR A 1 109 ? 5.920 -8.063 -1.860 1.00 84.81 109 TYR A C 1
ATOM 845 O O . TYR A 1 109 ? 6.918 -7.885 -1.167 1.00 84.81 109 TYR A O 1
ATOM 853 N N . VAL A 1 110 ? 4.894 -7.213 -1.873 1.00 85.88 110 VAL A N 1
ATOM 854 C CA . VAL A 1 110 ? 4.834 -6.011 -1.046 1.00 85.88 110 VAL A CA 1
ATOM 855 C C . VAL A 1 110 ? 5.019 -6.359 0.430 1.00 85.88 110 VAL A C 1
ATOM 857 O O . VAL A 1 110 ? 5.878 -5.764 1.072 1.00 85.88 110 VAL A O 1
ATOM 860 N N . GLU A 1 111 ? 4.288 -7.345 0.956 1.00 85.81 111 GLU A N 1
ATOM 861 C CA . GLU A 1 111 ? 4.425 -7.800 2.346 1.00 85.81 111 GLU A CA 1
ATOM 862 C C . GLU A 1 111 ? 5.849 -8.276 2.669 1.00 85.81 111 GLU A C 1
ATOM 864 O O . GLU A 1 111 ? 6.366 -7.957 3.737 1.00 85.81 111 GLU A O 1
ATOM 869 N N . SER A 1 112 ? 6.515 -8.968 1.739 1.00 85.06 112 SER A N 1
ATOM 870 C CA . SER A 1 112 ? 7.910 -9.402 1.906 1.00 85.06 112 SER A CA 1
ATOM 871 C C . SER A 1 112 ? 8.920 -8.248 1.895 1.00 85.06 112 SER A C 1
ATOM 873 O O . SER A 1 112 ? 9.975 -8.343 2.519 1.00 85.06 112 SER A O 1
ATOM 875 N N . CYS A 1 113 ? 8.594 -7.144 1.217 1.00 82.88 113 CYS A N 1
ATOM 876 C CA . CYS A 1 113 ? 9.409 -5.931 1.190 1.00 82.88 113 CYS A CA 1
ATOM 877 C C . CYS A 1 113 ? 9.150 -5.009 2.391 1.00 82.88 113 CYS A C 1
ATOM 879 O O . CYS A 1 113 ? 9.926 -4.081 2.627 1.00 82.88 113 CYS A O 1
ATOM 881 N N . MET A 1 114 ? 8.069 -5.221 3.147 1.00 85.00 114 MET A N 1
ATOM 882 C CA . MET A 1 114 ? 7.774 -4.416 4.328 1.00 85.00 114 MET A CA 1
ATOM 883 C C . MET A 1 114 ? 8.748 -4.728 5.466 1.00 85.00 114 MET A C 1
ATOM 885 O O . MET A 1 114 ? 9.082 -5.876 5.749 1.00 85.00 114 MET A O 1
ATOM 889 N N . TYR A 1 115 ? 9.172 -3.680 6.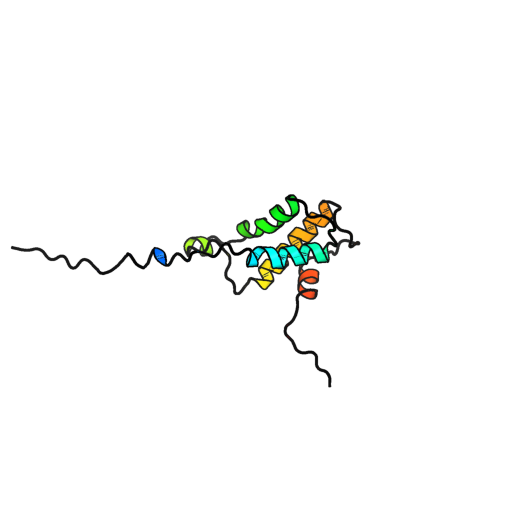174 1.00 82.44 115 TYR A N 1
ATOM 890 C CA . TYR A 1 115 ? 10.070 -3.823 7.313 1.00 82.44 115 TYR A CA 1
ATOM 891 C C . TYR A 1 115 ? 9.417 -4.605 8.464 1.00 82.44 115 TYR A C 1
ATOM 893 O O . TYR A 1 115 ? 8.358 -4.223 8.981 1.00 82.44 115 TYR A O 1
ATOM 901 N N . SER A 1 116 ? 10.094 -5.666 8.909 1.00 82.06 116 SER A N 1
ATOM 902 C CA . SER A 1 116 ? 9.728 -6.427 10.102 1.00 82.06 116 SER A CA 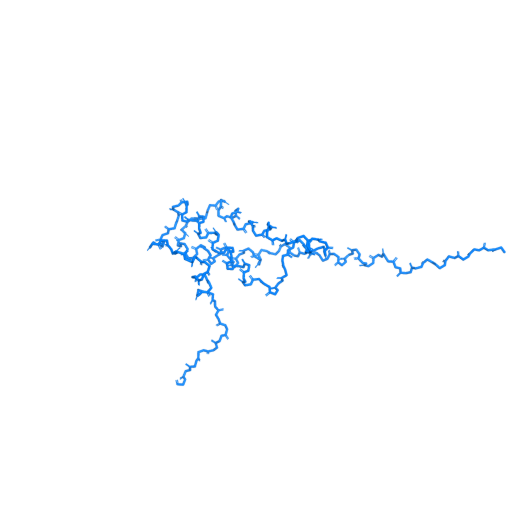1
ATOM 903 C C . SER A 1 116 ? 10.556 -5.951 11.302 1.00 82.06 116 SER A C 1
ATOM 905 O O . SER A 1 116 ? 11.782 -5.967 11.222 1.00 82.06 116 SER A O 1
ATOM 907 N N . PRO A 1 117 ? 9.932 -5.556 12.429 1.00 81.81 117 PRO A N 1
ATOM 908 C CA . PRO A 1 117 ? 10.638 -5.070 13.618 1.00 81.81 117 PRO A CA 1
ATOM 909 C C . PRO A 1 117 ? 11.294 -6.195 14.443 1.00 81.81 117 PRO A C 1
ATOM 911 O O . PRO A 1 117 ? 11.562 -6.019 15.627 1.00 81.81 117 PRO A O 1
ATOM 914 N N . VAL A 1 118 ? 11.523 -7.366 13.846 1.00 85.25 118 VAL A N 1
ATOM 915 C CA . VAL A 1 118 ? 12.171 -8.500 14.507 1.00 85.25 118 VAL A CA 1
ATOM 916 C C . VAL A 1 118 ? 13.681 -8.296 14.444 1.00 85.25 118 VAL A C 1
ATOM 918 O O . VAL A 1 118 ? 14.256 -8.198 13.358 1.00 85.25 118 VAL A O 1
ATOM 921 N N . TYR A 1 119 ? 14.327 -8.234 15.609 1.00 83.88 119 TYR A N 1
ATOM 922 C CA . TYR A 1 119 ? 15.783 -8.167 15.688 1.00 83.88 119 TYR A CA 1
ATOM 923 C C . TYR A 1 119 ? 16.407 -9.387 15.010 1.00 83.88 119 TYR A C 1
ATOM 925 O O . TYR A 1 119 ? 15.994 -10.525 15.243 1.00 83.88 119 TYR A O 1
ATOM 933 N N . ARG A 1 120 ? 17.428 -9.155 14.180 1.00 83.31 120 ARG A N 1
ATOM 934 C CA . ARG A 1 120 ? 18.252 -10.251 13.669 1.00 83.31 120 ARG A CA 1
ATOM 935 C C . ARG A 1 120 ? 19.003 -10.883 14.836 1.00 83.31 120 ARG A C 1
ATOM 937 O O . ARG A 1 120 ? 19.622 -10.175 15.625 1.00 83.31 120 ARG A O 1
ATOM 944 N N . SER A 1 121 ? 18.945 -12.208 14.922 1.00 83.31 121 SER A N 1
ATOM 945 C CA . SER A 1 121 ? 19.853 -12.962 15.779 1.00 83.31 121 SER A CA 1
ATOM 946 C C . SER A 1 121 ? 21.257 -12.854 15.190 1.00 83.31 121 SER A C 1
ATOM 948 O O . SER A 1 121 ? 21.445 -13.161 14.014 1.00 83.31 121 SER A O 1
ATOM 950 N N . TYR A 1 122 ? 22.211 -12.385 15.991 1.00 83.62 122 TYR A N 1
ATOM 951 C CA . TYR A 1 122 ? 23.635 -12.303 15.634 1.00 83.62 122 TYR A CA 1
ATOM 952 C C . TYR A 1 122 ? 24.473 -13.388 16.326 1.00 83.62 122 TYR A C 1
ATOM 954 O O . TYR A 1 122 ? 25.699 -13.313 16.300 1.00 83.62 122 TYR A O 1
ATOM 962 N N . LEU A 1 123 ? 23.799 -14.338 16.984 1.00 73.25 123 LEU A N 1
ATOM 963 C CA . LEU A 1 123 ? 24.404 -15.509 17.617 1.00 73.25 123 LEU A CA 1
ATOM 964 C C . LEU A 1 123 ? 24.877 -16.522 16.574 1.00 73.25 123 LEU A C 1
ATOM 966 O O . LEU A 1 123 ? 24.131 -16.717 15.585 1.00 73.25 123 LEU A O 1
#